Protein AF-A0A7X8IUS0-F1 (afdb_monomer_lite)

Radius of gyration: 13.03 Å; chains: 1; bounding box: 34×27×32 Å

Structure (mmCIF, N/CA/C/O backbone):
data_AF-A0A7X8IUS0-F1
#
_entry.id   AF-A0A7X8IUS0-F1
#
loop_
_atom_site.group_PDB
_atom_site.id
_atom_site.type_symbol
_atom_site.label_atom_id
_atom_site.label_alt_id
_atom_site.label_comp_id
_atom_site.label_asym_id
_atom_site.label_entity_id
_atom_site.label_seq_id
_atom_site.pdbx_PDB_ins_code
_atom_site.Cartn_x
_atom_site.Cartn_y
_atom_site.Cartn_z
_atom_site.occupancy
_atom_site.B_iso_or_equiv
_atom_site.auth_seq_id
_atom_site.auth_comp_id
_atom_site.auth_asym_id
_atom_site.auth_atom_id
_atom_site.pdbx_PDB_model_num
ATOM 1 N N . MET A 1 1 ? -0.471 14.197 -1.083 1.00 86.50 1 MET A N 1
ATOM 2 C CA . MET A 1 1 ? -1.425 13.760 -0.032 1.00 86.50 1 MET A CA 1
ATOM 3 C C . MET A 1 1 ? -0.956 12.421 0.519 1.00 86.50 1 MET A C 1
ATOM 5 O O . MET A 1 1 ? -0.522 11.596 -0.276 1.00 86.50 1 MET A O 1
ATOM 9 N N . ASN A 1 2 ? -1.016 12.189 1.836 1.00 93.62 2 ASN A N 1
ATOM 10 C CA . ASN A 1 2 ? -0.654 10.880 2.396 1.00 93.62 2 ASN A CA 1
ATOM 11 C C . ASN A 1 2 ? -1.672 9.827 1.950 1.00 93.62 2 ASN A C 1
ATOM 13 O O . ASN A 1 2 ? -2.876 10.048 2.052 1.00 93.62 2 ASN A O 1
ATOM 17 N N . CYS A 1 3 ? -1.198 8.691 1.455 1.00 94.44 3 CYS A N 1
ATOM 18 C CA . CYS A 1 3 ? -2.063 7.599 1.040 1.00 94.44 3 CYS A CA 1
ATOM 19 C C . CYS A 1 3 ? -1.388 6.240 1.210 1.00 94.44 3 CYS A C 1
ATOM 21 O O . CYS A 1 3 ? -0.158 6.128 1.207 1.00 94.44 3 CYS A O 1
ATOM 23 N N . VAL A 1 4 ? -2.219 5.212 1.337 1.00 95.69 4 VAL A N 1
ATOM 24 C CA . VAL A 1 4 ? -1.848 3.805 1.182 1.00 95.69 4 VAL A CA 1
ATOM 25 C C . VAL A 1 4 ? -2.321 3.349 -0.189 1.00 95.69 4 VAL A C 1
ATOM 27 O O . VAL A 1 4 ? -3.418 3.703 -0.608 1.00 95.69 4 VAL A O 1
ATOM 30 N N . TYR A 1 5 ? -1.511 2.565 -0.887 1.00 94.44 5 TYR A N 1
ATOM 31 C CA . TYR A 1 5 ? -1.856 2.003 -2.185 1.00 94.44 5 TYR A CA 1
ATOM 32 C C . TYR A 1 5 ? -1.602 0.498 -2.211 1.00 94.44 5 TYR A C 1
ATOM 34 O O . TYR A 1 5 ? -0.751 -0.022 -1.478 1.00 94.44 5 TYR A O 1
ATOM 42 N N . MET A 1 6 ? -2.339 -0.201 -3.071 1.00 94.50 6 MET A N 1
ATOM 43 C CA . MET A 1 6 ? -2.114 -1.612 -3.367 1.00 94.50 6 MET A CA 1
ATOM 44 C C . MET A 1 6 ? -1.864 -1.802 -4.858 1.00 94.50 6 MET A C 1
ATOM 46 O O . MET A 1 6 ? -2.593 -1.256 -5.686 1.00 94.50 6 MET A O 1
ATOM 50 N N . LEU A 1 7 ? -0.841 -2.592 -5.178 1.00 94.44 7 LEU A N 1
ATOM 51 C CA . LEU A 1 7 ? -0.527 -3.015 -6.536 1.00 94.44 7 LEU A CA 1
ATOM 52 C C . LEU A 1 7 ? -0.830 -4.507 -6.701 1.00 94.44 7 LEU A C 1
ATOM 54 O O . LEU A 1 7 ? -0.461 -5.305 -5.834 1.00 94.44 7 LEU A O 1
ATOM 58 N N . LEU A 1 8 ? -1.444 -4.871 -7.824 1.00 93.88 8 LEU A N 1
ATOM 59 C CA . LEU A 1 8 ? -1.468 -6.232 -8.345 1.00 93.88 8 LEU A CA 1
ATOM 60 C C . LEU A 1 8 ? -0.200 -6.456 -9.169 1.00 93.88 8 LEU A C 1
ATOM 62 O O . LEU A 1 8 ? 0.057 -5.738 -10.135 1.00 93.88 8 LEU A O 1
ATOM 66 N N . CYS A 1 9 ? 0.604 -7.426 -8.753 1.00 94.38 9 CYS A N 1
ATOM 67 C CA . CYS A 1 9 ? 1.794 -7.861 -9.469 1.00 94.38 9 CYS A CA 1
ATOM 68 C C . CYS A 1 9 ? 1.452 -8.883 -10.562 1.00 94.38 9 CYS A C 1
ATOM 70 O O . CYS A 1 9 ? 0.427 -9.560 -10.485 1.00 94.38 9 CYS A O 1
ATOM 72 N N . ASN A 1 10 ? 2.360 -9.068 -11.526 1.00 92.81 10 ASN A N 1
ATOM 73 C CA . ASN A 1 10 ? 2.201 -10.042 -12.614 1.00 92.81 10 ASN A CA 1
ATOM 74 C C . ASN A 1 10 ? 2.018 -11.497 -12.129 1.00 92.81 10 ASN A C 1
ATOM 76 O O . ASN A 1 10 ? 1.362 -12.301 -12.777 1.00 92.81 10 ASN A O 1
ATOM 80 N N . ASP A 1 11 ? 2.565 -11.843 -10.961 1.00 93.19 11 ASP A N 1
ATOM 81 C CA . ASP A 1 11 ? 2.401 -13.157 -10.323 1.00 93.19 11 ASP A CA 1
ATOM 82 C C . ASP A 1 11 ? 1.118 -13.270 -9.475 1.00 93.19 11 ASP A C 1
ATOM 84 O O . ASP A 1 11 ? 1.007 -14.149 -8.623 1.00 93.19 11 ASP A O 1
ATOM 88 N N . GLN A 1 12 ? 0.165 -12.352 -9.662 1.00 91.69 12 GLN A N 1
ATOM 89 C CA . GLN A 1 12 ? -1.082 -12.224 -8.899 1.00 91.69 12 GLN A CA 1
ATOM 90 C C . GLN A 1 12 ? -0.904 -11.932 -7.398 1.00 91.69 12 GLN A C 1
ATOM 92 O O . GLN A 1 12 ? -1.882 -11.928 -6.631 1.00 91.69 12 GLN A O 1
ATOM 97 N N . SER A 1 13 ? 0.327 -11.654 -6.956 1.00 92.75 13 SER A N 1
ATOM 98 C CA . SER A 1 13 ? 0.592 -11.213 -5.592 1.00 92.75 13 SER A CA 1
ATOM 99 C C . SER A 1 13 ? 0.186 -9.752 -5.389 1.00 92.75 13 SER A C 1
ATOM 101 O O . SER A 1 13 ? 0.100 -8.959 -6.328 1.00 92.75 13 SER A O 1
ATOM 103 N N . PHE A 1 14 ? -0.079 -9.395 -4.133 1.00 94.25 14 PHE A N 1
ATOM 104 C CA . PHE A 1 14 ? -0.395 -8.027 -3.744 1.00 94.25 14 PHE A CA 1
ATOM 105 C C . PHE A 1 14 ? 0.780 -7.373 -3.036 1.00 94.25 14 PHE A C 1
ATOM 107 O O . PHE A 1 14 ? 1.251 -7.866 -2.007 1.00 94.25 14 PHE A O 1
ATOM 114 N N . TYR A 1 15 ? 1.181 -6.209 -3.534 1.00 95.00 15 TYR A N 1
ATOM 115 C CA . TYR A 1 15 ? 2.092 -5.308 -2.845 1.00 95.00 15 TYR A CA 1
ATOM 116 C C . TYR A 1 15 ? 1.303 -4.166 -2.204 1.00 95.00 15 TYR A C 1
ATOM 118 O O . TYR A 1 15 ? 0.419 -3.594 -2.831 1.00 95.00 15 TYR A O 1
ATOM 126 N N . THR A 1 16 ? 1.630 -3.807 -0.963 1.00 95.81 16 THR A N 1
ATOM 127 C CA . THR A 1 16 ? 1.010 -2.674 -0.260 1.00 95.81 16 THR A CA 1
ATOM 128 C C . THR A 1 16 ? 2.096 -1.730 0.225 1.00 95.81 16 THR A C 1
ATOM 130 O O . THR A 1 16 ? 3.041 -2.167 0.889 1.00 95.81 16 THR A O 1
ATOM 133 N N . GLY A 1 17 ? 1.942 -0.448 -0.093 1.00 96.50 17 GLY A N 1
ATOM 134 C CA . GLY A 1 17 ? 2.855 0.614 0.310 1.00 96.50 17 GLY A CA 1
ATOM 135 C C . GLY A 1 17 ? 2.107 1.875 0.721 1.00 96.50 17 GLY A C 1
ATOM 136 O O . GLY A 1 17 ? 0.913 2.010 0.470 1.00 96.50 17 GLY A O 1
ATOM 137 N N . TRP A 1 18 ? 2.819 2.828 1.316 1.00 97.00 18 TRP A N 1
ATOM 138 C CA . TRP A 1 18 ? 2.310 4.177 1.557 1.00 97.00 18 TRP A CA 1
ATOM 139 C C . TRP A 1 18 ? 3.251 5.231 0.959 1.00 97.00 18 TRP A C 1
ATOM 141 O O . TRP A 1 18 ? 4.441 4.977 0.741 1.00 97.00 18 TRP A O 1
ATOM 151 N N . THR A 1 19 ? 2.711 6.408 0.652 1.00 97.06 19 THR A N 1
ATOM 152 C CA . THR A 1 19 ? 3.461 7.548 0.106 1.00 97.06 19 THR A CA 1
ATOM 153 C C . THR A 1 19 ? 2.704 8.858 0.341 1.00 97.06 19 THR A C 1
ATOM 155 O O . 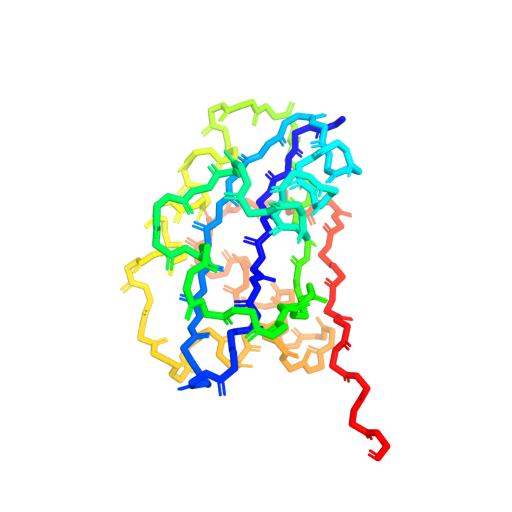THR A 1 19 ? 1.491 8.851 0.547 1.00 97.06 19 THR A O 1
ATOM 158 N N . ASN A 1 20 ? 3.406 9.990 0.318 1.00 96.31 20 ASN A N 1
ATOM 159 C CA . ASN A 1 20 ? 2.810 11.333 0.285 1.00 96.31 20 ASN A CA 1
ATOM 160 C C . ASN A 1 20 ? 2.709 11.909 -1.142 1.00 96.31 20 ASN A C 1
ATOM 162 O O . ASN A 1 20 ? 2.011 12.908 -1.344 1.00 96.31 20 ASN A O 1
ATOM 166 N N . ASP A 1 21 ? 3.354 11.249 -2.105 1.00 96.06 21 ASP A N 1
ATOM 167 C CA . ASP A 1 21 ? 3.300 11.514 -3.540 1.00 96.06 21 ASP A CA 1
ATOM 168 C C . ASP A 1 21 ? 3.051 10.190 -4.278 1.00 96.06 21 ASP A C 1
ATOM 170 O O . ASP A 1 21 ? 3.927 9.321 -4.352 1.00 96.06 21 ASP A O 1
ATOM 174 N N . LEU A 1 22 ? 1.809 9.986 -4.726 1.00 94.00 22 LEU A N 1
ATOM 175 C CA . LEU A 1 22 ? 1.397 8.752 -5.393 1.00 94.00 22 LEU A CA 1
ATOM 176 C C . LEU A 1 22 ? 1.923 8.685 -6.825 1.00 94.00 22 LEU A C 1
ATOM 178 O O . LEU A 1 22 ? 2.397 7.631 -7.236 1.00 94.00 22 LEU A O 1
ATOM 182 N N . ALA A 1 23 ? 1.871 9.797 -7.558 1.00 94.12 23 ALA A N 1
ATOM 183 C CA . ALA A 1 23 ? 2.276 9.844 -8.956 1.00 94.12 23 ALA A CA 1
ATOM 184 C C . ALA A 1 23 ? 3.770 9.528 -9.098 1.00 94.12 23 ALA A C 1
ATOM 186 O O . ALA A 1 23 ? 4.131 8.599 -9.820 1.00 94.12 23 ALA A O 1
ATOM 187 N N . ALA A 1 24 ? 4.623 10.207 -8.321 1.00 95.69 24 ALA A N 1
ATOM 188 C CA . ALA A 1 24 ? 6.058 9.934 -8.324 1.00 95.69 24 ALA A CA 1
ATOM 189 C C . ALA A 1 24 ? 6.370 8.493 -7.888 1.00 95.69 24 ALA A C 1
ATOM 191 O O . ALA A 1 24 ? 7.275 7.850 -8.419 1.00 95.69 24 ALA A O 1
ATOM 192 N N . ARG A 1 25 ? 5.603 7.948 -6.932 1.00 96.44 25 ARG A N 1
ATOM 193 C CA . ARG A 1 25 ? 5.815 6.577 -6.456 1.00 96.44 25 ARG A CA 1
ATOM 194 C C . ARG A 1 25 ? 5.441 5.524 -7.496 1.00 96.44 25 ARG A C 1
ATOM 196 O O . ARG A 1 25 ? 6.148 4.523 -7.584 1.00 96.44 25 ARG A O 1
ATOM 203 N N . LEU A 1 26 ? 4.345 5.714 -8.230 1.00 94.12 26 LEU A N 1
ATOM 204 C CA . LEU A 1 26 ? 3.931 4.800 -9.297 1.00 94.12 26 LEU A CA 1
ATOM 205 C C . LEU A 1 26 ? 4.926 4.839 -10.464 1.00 94.12 26 LEU A C 1
ATOM 207 O O . LEU A 1 26 ? 5.384 3.779 -10.875 1.00 94.12 26 LEU A O 1
ATOM 211 N N . ALA A 1 27 ? 5.379 6.028 -10.878 1.00 94.19 27 ALA A N 1
ATOM 212 C CA . ALA A 1 27 ? 6.425 6.166 -11.896 1.00 94.19 27 ALA A CA 1
ATOM 213 C C . ALA A 1 27 ? 7.717 5.420 -11.509 1.00 94.19 27 ALA A C 1
ATOM 215 O O . ALA A 1 27 ? 8.249 4.630 -12.284 1.00 94.19 27 ALA A O 1
ATOM 216 N N . ALA A 1 28 ? 8.170 5.562 -10.259 1.00 95.12 28 ALA A N 1
ATOM 217 C CA . ALA A 1 28 ? 9.332 4.824 -9.764 1.00 95.12 28 ALA A CA 1
ATOM 218 C C . ALA A 1 28 ? 9.116 3.293 -9.734 1.00 95.12 28 ALA A C 1
ATOM 220 O O . ALA A 1 28 ? 10.069 2.517 -9.840 1.00 95.12 28 ALA A O 1
ATOM 221 N N . HIS A 1 29 ? 7.879 2.815 -9.557 1.00 94.44 29 HIS A N 1
ATOM 222 C CA . HIS A 1 29 ? 7.566 1.386 -9.679 1.00 94.44 29 HIS A CA 1
ATOM 223 C C . HIS A 1 29 ? 7.664 0.920 -11.131 1.00 94.44 29 HIS A C 1
ATOM 225 O O . HIS A 1 29 ? 8.267 -0.128 -11.365 1.00 94.44 29 HIS A O 1
ATOM 231 N N . ASP A 1 30 ? 7.160 1.704 -12.083 1.00 89.50 30 ASP A N 1
ATOM 232 C CA . ASP A 1 30 ? 7.239 1.408 -13.519 1.00 89.50 30 ASP A CA 1
ATOM 233 C C . ASP A 1 30 ? 8.697 1.356 -14.002 1.00 89.50 30 ASP A C 1
ATOM 235 O O . ASP A 1 30 ? 9.112 0.403 -14.671 1.00 89.50 30 ASP A O 1
ATOM 239 N N . GLU A 1 31 ? 9.521 2.298 -13.541 1.00 93.31 31 GLU A N 1
ATOM 240 C CA . GLU A 1 31 ? 10.971 2.346 -13.772 1.00 93.31 31 GLU A CA 1
ATOM 241 C C . GLU A 1 31 ? 11.744 1.233 -13.035 1.00 93.31 31 GLU A C 1
ATOM 243 O O . GLU A 1 31 ? 12.898 0.937 -13.353 1.00 93.31 31 GLU A O 1
ATOM 248 N N . GLY A 1 32 ? 11.120 0.572 -12.055 1.00 92.56 32 GLY A N 1
ATOM 249 C CA . GLY A 1 32 ? 11.740 -0.484 -11.253 1.00 92.56 32 GLY A CA 1
ATOM 250 C C . GLY A 1 32 ? 12.715 0.022 -10.183 1.00 92.56 32 GLY A C 1
ATOM 251 O O . GLY A 1 32 ? 13.564 -0.744 -9.721 1.00 92.56 32 GLY A O 1
ATOM 252 N N . THR A 1 33 ? 12.600 1.286 -9.775 1.00 94.12 33 THR A N 1
ATOM 253 C CA . THR A 1 33 ? 13.451 1.957 -8.777 1.00 94.12 33 THR A CA 1
ATOM 254 C C . THR A 1 33 ? 12.782 2.086 -7.400 1.00 94.12 33 THR A C 1
ATOM 256 O O . THR A 1 33 ? 13.468 2.317 -6.407 1.00 94.12 33 THR A O 1
ATOM 259 N N . ALA A 1 34 ? 11.466 1.860 -7.292 1.00 92.88 34 ALA A N 1
ATOM 260 C CA . ALA A 1 34 ? 10.720 2.043 -6.040 1.00 92.88 34 ALA A CA 1
ATOM 261 C C . ALA A 1 34 ? 10.947 0.957 -4.970 1.00 92.88 34 ALA A C 1
ATOM 263 O O . ALA A 1 34 ? 10.983 1.259 -3.775 1.00 92.88 34 ALA A O 1
ATOM 264 N N . SER A 1 35 ? 11.032 -0.322 -5.352 1.00 90.75 35 SER A N 1
ATOM 265 C CA . SER A 1 35 ? 11.243 -1.425 -4.405 1.00 90.75 35 SER A CA 1
ATOM 266 C C . SER A 1 35 ? 11.923 -2.621 -5.061 1.00 90.75 35 SER A C 1
ATOM 268 O O . SER A 1 35 ? 11.540 -3.055 -6.147 1.00 90.75 35 SER A O 1
ATOM 270 N N . LYS A 1 36 ? 12.874 -3.234 -4.340 1.00 91.19 36 LYS A N 1
ATOM 271 C CA . LYS A 1 36 ? 13.509 -4.499 -4.746 1.00 91.19 36 LYS A CA 1
ATOM 272 C C . LYS A 1 36 ? 12.475 -5.594 -5.032 1.00 91.19 36 LYS A C 1
ATOM 274 O O . LYS A 1 36 ? 12.681 -6.383 -5.945 1.00 91.19 36 LYS A O 1
ATOM 279 N N . TYR A 1 37 ? 11.381 -5.633 -4.265 1.00 89.69 37 TYR A N 1
ATOM 280 C CA . TYR A 1 37 ? 10.346 -6.660 -4.400 1.00 89.69 37 TYR A CA 1
ATOM 281 C C . TYR A 1 37 ? 9.543 -6.520 -5.696 1.00 89.69 37 TYR A C 1
ATOM 283 O O . TYR A 1 37 ? 9.305 -7.509 -6.380 1.00 89.69 37 TYR A O 1
ATOM 291 N N . THR A 1 38 ? 9.115 -5.302 -6.035 1.00 89.38 38 THR A N 1
ATOM 292 C CA . THR A 1 38 ? 8.237 -5.058 -7.189 1.00 89.38 38 THR A CA 1
ATOM 293 C C . THR A 1 38 ? 9.003 -4.959 -8.506 1.00 89.38 38 THR A C 1
ATOM 295 O O . THR A 1 38 ? 8.435 -5.256 -9.554 1.00 89.38 38 THR A O 1
ATOM 298 N N . ARG A 1 39 ? 10.308 -4.636 -8.474 1.00 91.19 39 ARG A N 1
ATOM 299 C CA . ARG A 1 39 ? 11.168 -4.506 -9.666 1.00 91.19 39 ARG A CA 1
ATOM 300 C C . ARG A 1 39 ? 11.104 -5.716 -10.608 1.00 91.19 39 ARG A C 1
ATOM 302 O O . ARG A 1 39 ? 11.076 -5.530 -11.826 1.00 91.19 39 ARG A O 1
ATOM 309 N N . SER A 1 40 ? 11.077 -6.933 -10.060 1.00 91.94 40 SER A N 1
ATOM 310 C CA . SER A 1 40 ? 11.032 -8.193 -10.821 1.00 91.94 40 SER A CA 1
ATOM 311 C C . SER A 1 40 ? 9.616 -8.736 -11.051 1.00 91.94 40 SER A C 1
ATOM 313 O O . SER A 1 40 ? 9.476 -9.854 -11.532 1.00 91.94 40 SER A O 1
ATOM 315 N N . LYS A 1 41 ? 8.573 -7.989 -10.668 1.00 90.56 41 LYS A N 1
ATOM 316 C CA . LYS A 1 41 ? 7.169 -8.439 -10.682 1.00 90.56 41 LYS A CA 1
ATOM 317 C C . LYS A 1 41 ? 6.252 -7.585 -11.563 1.00 90.56 41 LYS A C 1
ATOM 319 O O . LYS A 1 41 ? 5.032 -7.647 -11.423 1.00 90.56 41 LYS A O 1
ATOM 324 N N . ARG A 1 42 ? 6.853 -6.771 -12.433 1.00 87.69 42 ARG A N 1
ATOM 325 C CA . ARG A 1 42 ? 6.168 -5.934 -13.426 1.00 87.69 42 ARG A CA 1
ATOM 326 C C . ARG A 1 42 ? 5.562 -6.797 -14.556 1.00 87.69 42 ARG A C 1
ATOM 328 O O . ARG A 1 42 ? 6.097 -7.880 -14.799 1.00 87.69 42 ARG A O 1
ATOM 335 N N . PRO A 1 43 ? 4.513 -6.328 -15.261 1.00 86.50 43 PRO A N 1
ATOM 336 C CA . PRO A 1 43 ? 3.789 -5.070 -15.040 1.00 86.50 43 PRO A CA 1
ATOM 337 C C . PRO A 1 43 ? 3.017 -5.063 -13.713 1.00 86.50 43 PRO A C 1
ATOM 339 O O . PRO A 1 43 ? 2.725 -6.111 -13.141 1.00 86.50 43 PRO A O 1
ATOM 342 N N . LEU A 1 44 ? 2.763 -3.863 -13.192 1.00 90.88 44 LEU A N 1
ATOM 343 C CA . LEU A 1 44 ? 2.045 -3.647 -11.938 1.00 90.88 44 LEU A CA 1
ATOM 344 C C . LEU A 1 44 ? 0.776 -2.861 -12.246 1.00 90.88 44 LEU A C 1
ATOM 346 O O . LEU A 1 44 ? 0.826 -1.885 -12.987 1.00 90.88 44 LEU A O 1
ATOM 350 N N . GLN A 1 45 ? -0.341 -3.242 -11.640 1.00 92.31 45 GLN A N 1
ATOM 351 C CA . GLN A 1 45 ? -1.583 -2.479 -11.730 1.00 92.31 45 GLN A CA 1
ATOM 352 C C . GLN A 1 45 ? -1.899 -1.868 -10.370 1.00 92.31 45 GLN A C 1
ATOM 354 O O . GLN A 1 45 ? -1.964 -2.581 -9.371 1.00 92.31 45 GLN A O 1
ATOM 359 N N . CYS A 1 46 ? -2.113 -0.553 -10.311 1.00 92.81 46 CYS A N 1
ATOM 360 C CA . CYS A 1 46 ? -2.625 0.086 -9.103 1.00 92.81 46 CYS A CA 1
ATOM 361 C C . CYS A 1 46 ? -4.115 -0.230 -8.965 1.00 92.81 46 CYS A C 1
ATOM 363 O O . CYS A 1 46 ? -4.916 0.200 -9.788 1.00 92.81 46 CYS A O 1
ATOM 365 N N . ILE A 1 47 ? -4.473 -0.997 -7.937 1.00 91.81 47 ILE A N 1
ATOM 366 C CA . ILE A 1 47 ? -5.837 -1.511 -7.751 1.00 91.81 47 ILE A CA 1
ATOM 367 C C . ILE A 1 47 ? -6.568 -0.859 -6.580 1.00 91.81 47 ILE A C 1
ATOM 369 O O . ILE A 1 47 ? -7.783 -0.973 -6.503 1.00 91.81 47 ILE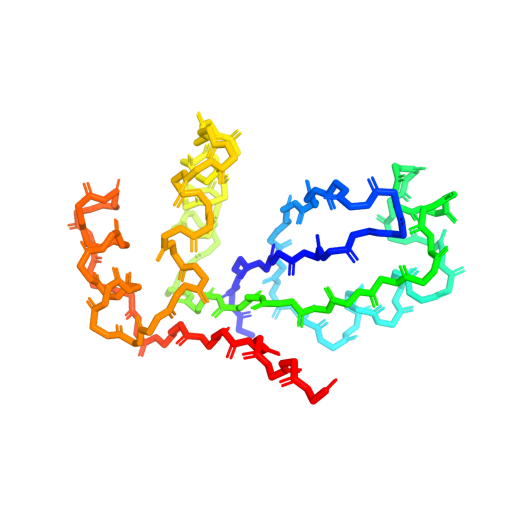 A O 1
ATOM 373 N N . LEU A 1 48 ? -5.856 -0.176 -5.679 1.00 90.31 48 LEU A N 1
ATOM 374 C CA . LEU A 1 48 ? -6.437 0.491 -4.513 1.00 90.31 48 LEU A CA 1
ATOM 375 C C . LEU A 1 48 ? -5.622 1.721 -4.136 1.00 90.31 48 LEU A C 1
ATOM 377 O O . LEU A 1 48 ? -4.394 1.646 -4.071 1.00 90.31 48 LEU A O 1
ATOM 381 N N . VAL A 1 49 ? -6.309 2.806 -3.787 1.00 92.06 49 VAL A N 1
ATOM 382 C CA . VAL A 1 49 ? -5.730 3.985 -3.130 1.00 92.06 49 VAL A CA 1
ATOM 383 C C . VAL A 1 49 ? -6.633 4.401 -1.977 1.00 92.06 49 VAL A C 1
ATOM 385 O O . VAL A 1 49 ? -7.824 4.601 -2.186 1.00 92.06 49 VAL A O 1
ATOM 388 N N . ILE A 1 50 ? -6.068 4.559 -0.780 1.00 90.69 50 ILE A N 1
ATOM 389 C CA . ILE A 1 50 ? -6.740 5.039 0.432 1.00 90.69 50 ILE A CA 1
ATOM 390 C C . ILE A 1 50 ? -6.048 6.321 0.880 1.00 90.69 50 ILE A C 1
ATOM 392 O O . ILE A 1 50 ? -4.871 6.293 1.243 1.00 90.69 50 ILE A O 1
ATOM 396 N N . TYR A 1 51 ? -6.771 7.436 0.887 1.00 90.94 51 TYR A N 1
ATOM 397 C CA . TYR A 1 51 ? -6.241 8.712 1.361 1.00 90.94 51 TYR A CA 1
ATOM 398 C C . TYR A 1 51 ? -6.316 8.823 2.886 1.00 90.94 51 TYR A C 1
ATOM 400 O O . TYR A 1 51 ? -7.301 8.429 3.513 1.00 90.94 51 TYR A O 1
ATOM 408 N N . CYS A 1 52 ? -5.256 9.371 3.478 1.00 90.81 52 CYS A N 1
ATOM 409 C CA . CYS A 1 52 ? -5.082 9.501 4.919 1.00 90.81 52 CYS A CA 1
ATOM 410 C C . CYS A 1 52 ? -4.734 10.945 5.296 1.00 90.81 52 CYS A C 1
ATOM 412 O O . CYS A 1 52 ? -3.994 11.631 4.588 1.00 90.81 52 CYS A O 1
ATOM 414 N N . ASN A 1 53 ? -5.184 11.375 6.472 1.00 90.50 53 ASN A N 1
ATOM 415 C CA . ASN A 1 53 ? -4.956 12.734 6.968 1.00 90.50 53 ASN A CA 1
ATOM 416 C C . ASN A 1 53 ? -3.514 12.965 7.441 1.00 90.50 53 ASN A C 1
ATOM 418 O O . ASN A 1 53 ? -3.051 14.100 7.512 1.00 90.50 53 ASN A O 1
ATOM 422 N N . SER A 1 54 ? -2.779 11.899 7.768 1.00 92.00 54 SER A N 1
ATOM 423 C CA . SER A 1 54 ? -1.403 11.993 8.258 1.00 92.00 54 SER A CA 1
ATOM 424 C C . SER A 1 54 ? -0.548 10.805 7.823 1.00 92.00 54 SER A C 1
ATOM 426 O O . SER A 1 54 ? -1.054 9.728 7.500 1.00 92.00 54 SER A O 1
ATOM 428 N N . ALA A 1 55 ? 0.775 10.983 7.863 1.00 95.00 55 ALA A N 1
ATOM 429 C CA . ALA A 1 55 ? 1.724 9.894 7.637 1.00 95.00 55 ALA A CA 1
ATOM 430 C C . ALA A 1 55 ? 1.595 8.788 8.702 1.00 95.00 55 ALA A C 1
ATOM 432 O O . ALA A 1 55 ? 1.758 7.610 8.393 1.00 95.00 55 ALA A O 1
ATOM 433 N N . THR A 1 56 ? 1.269 9.148 9.948 1.00 95.19 56 THR A N 1
ATOM 434 C CA . THR A 1 56 ? 1.020 8.187 11.035 1.00 95.19 56 THR A CA 1
ATOM 435 C C . THR A 1 56 ? -0.191 7.312 10.729 1.00 95.19 56 THR A C 1
ATOM 437 O O . THR A 1 56 ? -0.095 6.089 10.826 1.00 95.19 56 THR A O 1
ATOM 440 N N . GLN A 1 57 ? -1.296 7.917 10.281 1.00 92.19 57 GLN A N 1
ATOM 441 C CA . GLN A 1 57 ? -2.482 7.172 9.862 1.00 92.19 57 GLN A CA 1
ATOM 442 C C . GLN A 1 57 ? -2.167 6.273 8.660 1.00 92.19 57 GLN A C 1
ATOM 444 O O . GLN A 1 57 ? -2.476 5.086 8.698 1.00 92.19 57 GLN A O 1
ATOM 449 N N . ALA A 1 58 ? -1.463 6.783 7.642 1.00 94.00 58 ALA A N 1
ATOM 450 C CA . ALA A 1 58 ? -1.086 5.989 6.471 1.00 94.00 58 ALA A CA 1
ATOM 451 C C . ALA A 1 58 ? -0.245 4.753 6.840 1.00 94.00 58 ALA A C 1
ATOM 453 O O . ALA A 1 58 ? -0.536 3.648 6.389 1.00 94.00 58 ALA A O 1
ATOM 454 N N . ARG A 1 59 ? 0.755 4.899 7.718 1.00 95.38 59 ARG A N 1
ATOM 455 C CA . ARG A 1 59 ? 1.575 3.771 8.202 1.00 95.38 59 ARG A CA 1
ATOM 456 C C . ARG A 1 59 ? 0.763 2.770 9.027 1.00 95.38 59 ARG A C 1
ATOM 458 O O . ARG A 1 59 ? 0.958 1.566 8.887 1.00 95.38 59 ARG A O 1
ATOM 465 N N . SER A 1 60 ? -0.154 3.254 9.868 1.00 94.19 60 SER A N 1
ATOM 466 C CA . SER A 1 60 ? -1.069 2.405 10.644 1.00 94.19 60 SER A CA 1
ATOM 467 C C . SER A 1 60 ? -1.975 1.576 9.726 1.00 94.19 60 SER A C 1
ATOM 469 O O . SER A 1 60 ? -2.044 0.353 9.856 1.00 94.19 60 SER A O 1
ATOM 471 N N . VAL A 1 61 ? -2.606 2.219 8.739 1.00 93.00 61 VAL A N 1
ATOM 472 C CA . VAL A 1 61 ? -3.459 1.563 7.737 1.00 93.00 61 VAL A CA 1
ATOM 473 C C . VAL A 1 61 ? -2.656 0.567 6.897 1.00 93.00 61 VAL A C 1
ATOM 475 O O . VAL A 1 61 ? -3.088 -0.572 6.733 1.00 93.00 61 VAL A O 1
ATOM 478 N N . GLU A 1 62 ? -1.463 0.937 6.423 1.00 95.62 62 GLU A N 1
ATOM 479 C CA . GLU A 1 62 ? -0.569 0.038 5.681 1.00 95.62 62 GLU A CA 1
ATOM 480 C C . GLU A 1 62 ? -0.237 -1.221 6.500 1.00 95.62 62 GLU A C 1
ATOM 482 O O . GLU A 1 62 ? -0.336 -2.339 5.988 1.00 95.62 62 GLU A O 1
ATOM 487 N N . ALA A 1 63 ? 0.118 -1.060 7.779 1.00 95.56 63 ALA A N 1
ATOM 488 C CA . ALA A 1 63 ? 0.424 -2.177 8.668 1.00 95.56 63 ALA A CA 1
ATOM 489 C C . ALA A 1 63 ? -0.789 -3.096 8.888 1.00 95.56 63 ALA A C 1
ATOM 491 O O . ALA A 1 63 ? -0.635 -4.319 8.877 1.00 95.56 63 ALA A O 1
ATOM 492 N N . LYS A 1 64 ? -1.994 -2.527 9.040 1.00 94.19 64 LYS A N 1
ATOM 493 C CA . LYS A 1 64 ? -3.250 -3.289 9.144 1.00 94.19 64 LYS A CA 1
ATOM 494 C C . LYS A 1 64 ? -3.517 -4.087 7.863 1.00 94.19 64 LYS A C 1
ATOM 496 O O . LYS A 1 64 ? -3.691 -5.300 7.940 1.00 94.19 64 LYS A O 1
ATOM 501 N N . ILE A 1 65 ? -3.433 -3.454 6.689 1.00 92.44 65 ILE A N 1
ATOM 502 C CA . ILE A 1 65 ? -3.646 -4.118 5.389 1.00 92.44 65 ILE A CA 1
ATOM 503 C C . ILE A 1 65 ? -2.617 -5.226 5.149 1.00 92.44 65 ILE A C 1
ATOM 505 O O . ILE A 1 65 ? -2.972 -6.304 4.672 1.00 92.44 65 ILE A O 1
ATOM 509 N N . LYS A 1 66 ? -1.344 -5.017 5.506 1.00 92.56 66 LYS A N 1
ATOM 510 C CA . LYS A 1 66 ? -0.299 -6.046 5.368 1.00 92.56 66 LYS A CA 1
ATOM 511 C C . LYS A 1 66 ? -0.607 -7.320 6.161 1.00 92.56 66 LYS A C 1
ATOM 513 O O . LYS A 1 66 ? -0.235 -8.394 5.698 1.00 92.56 66 LYS A O 1
ATOM 518 N N . ARG A 1 67 ? -1.300 -7.209 7.302 1.00 94.06 67 ARG A N 1
ATOM 519 C CA . ARG A 1 67 ? -1.701 -8.343 8.157 1.00 94.06 67 ARG A CA 1
ATOM 520 C C . ARG A 1 67 ? -2.942 -9.090 7.659 1.00 94.06 67 ARG A C 1
ATOM 522 O O . ARG A 1 67 ? -3.220 -10.177 8.156 1.00 94.06 67 ARG A O 1
ATOM 529 N N . LEU A 1 68 ? -3.684 -8.532 6.704 1.00 91.62 68 LEU A N 1
ATOM 530 C CA . LEU A 1 68 ? -4.879 -9.173 6.164 1.00 91.62 68 LEU A CA 1
ATOM 531 C C . LEU A 1 68 ? -4.543 -10.393 5.305 1.00 91.62 68 LEU A C 1
ATOM 533 O O . LEU A 1 68 ? -3.571 -10.399 4.541 1.00 91.62 68 LEU A O 1
ATOM 537 N N . GLN A 1 69 ? -5.420 -11.394 5.371 1.00 91.75 69 GLN A N 1
ATOM 538 C CA . GLN A 1 69 ? -5.399 -12.519 4.443 1.00 91.75 69 GLN A CA 1
ATOM 539 C C . GLN A 1 69 ? -5.836 -12.064 3.043 1.00 91.75 69 GLN A C 1
ATOM 541 O O . GLN A 1 69 ? -6.508 -11.043 2.886 1.00 91.75 69 GLN A O 1
ATOM 546 N N . ARG A 1 70 ? -5.483 -12.843 2.010 1.00 89.62 70 ARG A N 1
ATOM 547 C CA . ARG A 1 70 ? -5.833 -12.552 0.605 1.00 89.62 70 ARG A CA 1
ATOM 548 C C . ARG A 1 70 ? -7.331 -12.272 0.434 1.00 89.62 70 ARG A C 1
ATOM 550 O O . ARG A 1 70 ? -7.675 -11.226 -0.102 1.00 89.62 70 ARG A O 1
ATOM 557 N N . LYS A 1 71 ? -8.185 -13.123 1.013 1.00 89.56 71 LYS A N 1
ATOM 558 C CA . LYS A 1 71 ? -9.654 -12.986 0.997 1.00 89.56 71 LYS A CA 1
ATOM 559 C C . LYS A 1 71 ? -10.160 -11.653 1.560 1.00 89.56 71 LYS A C 1
ATOM 561 O O . LYS A 1 71 ? -11.147 -11.104 1.089 1.00 89.56 71 LYS A O 1
ATOM 566 N N . ASP A 1 72 ? -9.496 -11.124 2.586 1.00 88.88 72 ASP A N 1
ATOM 567 C CA . ASP A 1 72 ? -9.913 -9.879 3.232 1.00 88.88 72 ASP A CA 1
ATOM 568 C C . ASP A 1 72 ? -9.452 -8.669 2.418 1.00 88.88 72 ASP A C 1
ATOM 570 O O . ASP A 1 72 ? -10.170 -7.678 2.325 1.00 88.88 72 ASP A O 1
ATOM 574 N N . LYS A 1 73 ? -8.294 -8.775 1.751 1.00 88.69 73 LYS A N 1
ATOM 575 C CA . LYS A 1 73 ? -7.854 -7.784 0.760 1.00 88.69 73 LYS A CA 1
ATOM 576 C C . LYS A 1 73 ? -8.797 -7.746 -0.441 1.00 88.69 73 LYS A C 1
ATOM 578 O O . LYS A 1 73 ? -9.164 -6.666 -0.876 1.00 88.69 73 LYS A O 1
ATOM 583 N N . GLU A 1 74 ? -9.237 -8.900 -0.931 1.00 88.00 74 GLU A N 1
ATOM 584 C CA . GLU A 1 74 ? -10.222 -8.995 -2.019 1.00 88.00 74 GLU A CA 1
ATOM 585 C C . GLU A 1 74 ? -11.561 -8.354 -1.651 1.00 88.00 74 GLU A C 1
ATOM 587 O O . GLU A 1 74 ? -12.135 -7.648 -2.470 1.00 88.00 74 GLU A O 1
ATOM 592 N N . ARG A 1 75 ? -12.028 -8.513 -0.406 1.00 84.06 75 ARG A N 1
ATOM 593 C CA . ARG A 1 75 ? -13.239 -7.824 0.076 1.00 84.06 75 ARG A CA 1
ATOM 594 C C . ARG A 1 75 ? -13.106 -6.306 0.056 1.00 84.06 75 ARG A C 1
ATOM 596 O O . ARG A 1 75 ? -14.063 -5.629 -0.297 1.00 84.06 75 ARG A O 1
ATOM 603 N N . ILE A 1 76 ? -11.934 -5.777 0.415 1.00 84.12 76 ILE A N 1
ATOM 604 C CA . ILE A 1 76 ? -11.653 -4.334 0.318 1.00 84.12 76 ILE A CA 1
ATOM 605 C C . ILE A 1 76 ? -11.693 -3.868 -1.141 1.00 84.12 76 ILE A C 1
ATOM 607 O O . ILE A 1 76 ? -12.065 -2.735 -1.406 1.00 84.12 76 ILE A O 1
ATOM 611 N N . LEU A 1 77 ? -11.307 -4.730 -2.079 1.00 83.31 77 LEU A N 1
ATOM 612 C CA . LEU A 1 77 ? -11.266 -4.417 -3.506 1.00 83.31 77 LEU A CA 1
ATOM 613 C C . LEU A 1 77 ? -12.618 -4.581 -4.219 1.00 83.31 77 LEU A C 1
ATOM 615 O O . LEU A 1 77 ? -12.708 -4.213 -5.391 1.00 83.31 77 LEU A O 1
ATOM 619 N N . GLY A 1 78 ? -13.623 -5.136 -3.534 1.00 74.50 78 GLY A N 1
ATOM 620 C CA . GLY A 1 78 ? -14.981 -5.325 -4.040 1.00 74.50 78 GLY A CA 1
ATOM 621 C C . GLY A 1 78 ? -15.760 -4.016 -4.199 1.00 74.50 78 GLY A C 1
ATOM 622 O O . GLY A 1 78 ? -15.187 -2.928 -4.220 1.00 74.50 78 GLY A O 1
ATOM 623 N N . ASP A 1 79 ? -17.086 -4.126 -4.301 1.00 70.94 79 ASP A N 1
ATOM 624 C CA . ASP A 1 79 ? -17.964 -2.960 -4.462 1.00 70.94 79 ASP A CA 1
ATOM 625 C C . ASP A 1 79 ? -17.807 -1.943 -3.309 1.00 70.94 79 ASP A C 1
ATOM 627 O O . ASP A 1 79 ? -17.441 -2.292 -2.182 1.00 70.94 79 ASP A O 1
ATOM 631 N N . THR A 1 80 ? -18.100 -0.677 -3.596 1.00 71.19 80 THR A N 1
ATOM 632 C CA . THR A 1 80 ? -17.852 0.502 -2.758 1.00 71.19 80 THR A CA 1
ATOM 633 C C . THR A 1 80 ? -18.411 0.350 -1.342 1.00 71.19 80 THR A C 1
ATOM 635 O O . THR A 1 80 ? -17.722 0.684 -0.376 1.00 71.19 80 THR A O 1
ATOM 638 N N . ASP A 1 81 ? -19.608 -0.224 -1.190 1.00 74.56 81 ASP A N 1
ATOM 639 C CA . ASP A 1 81 ? -20.220 -0.491 0.120 1.00 74.56 81 ASP A CA 1
ATOM 640 C C . ASP A 1 81 ? -19.452 -1.538 0.941 1.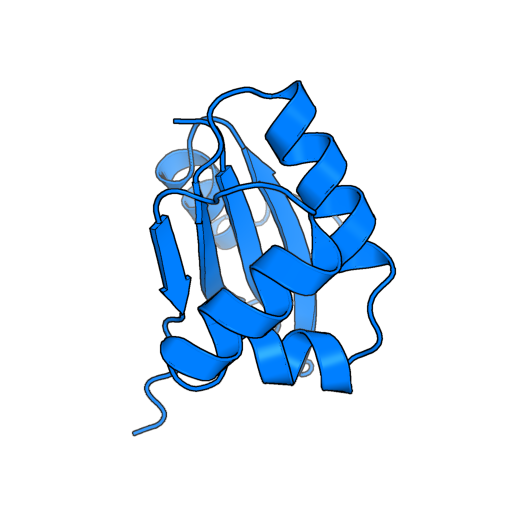00 74.56 81 ASP A C 1
ATOM 642 O O . ASP A 1 81 ? -19.240 -1.384 2.153 1.00 74.56 81 ASP A O 1
ATOM 646 N N . GLN A 1 82 ? -18.987 -2.605 0.284 1.00 75.06 82 GLN A N 1
ATOM 647 C CA . GLN A 1 82 ? -18.185 -3.648 0.926 1.00 75.06 82 GLN A CA 1
ATOM 648 C C . GLN A 1 82 ? -16.810 -3.109 1.316 1.00 75.06 82 GLN A C 1
ATOM 650 O O . GLN A 1 82 ? -16.338 -3.379 2.424 1.00 75.06 82 GLN A O 1
ATOM 655 N N . MET A 1 83 ? -16.210 -2.291 0.450 1.00 77.44 83 MET A N 1
ATOM 656 C CA . MET A 1 83 ? -14.955 -1.599 0.712 1.00 77.44 83 MET A CA 1
ATOM 657 C C . MET A 1 83 ? -15.074 -0.680 1.931 1.00 77.44 83 MET A C 1
ATOM 659 O O . MET A 1 83 ? -14.295 -0.823 2.874 1.00 77.44 83 MET A O 1
ATOM 663 N N . 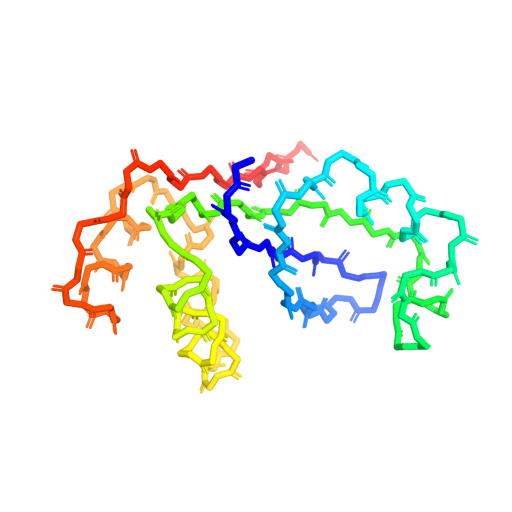ALA A 1 84 ? -16.060 0.222 1.962 1.00 77.38 84 ALA A N 1
ATOM 664 C CA . ALA A 1 84 ? -16.261 1.149 3.075 1.00 77.38 84 ALA A CA 1
ATOM 665 C C . ALA A 1 84 ? -16.482 0.403 4.402 1.00 77.38 84 ALA A C 1
ATOM 667 O O . ALA A 1 84 ? -15.836 0.704 5.410 1.00 77.38 84 ALA A O 1
ATOM 668 N N . THR A 1 85 ? -17.321 -0.636 4.383 1.00 80.81 85 THR A N 1
ATOM 669 C CA . THR A 1 85 ? -17.594 -1.475 5.557 1.00 80.81 85 THR A CA 1
ATOM 670 C C . THR A 1 85 ? -16.342 -2.208 6.045 1.00 80.81 85 THR A C 1
ATOM 672 O O . THR A 1 85 ? -16.065 -2.236 7.247 1.00 80.81 85 THR A O 1
ATOM 675 N N . ALA A 1 86 ? -15.576 -2.819 5.137 1.00 81.06 86 ALA A N 1
ATOM 676 C CA . ALA A 1 86 ? -14.359 -3.552 5.475 1.00 81.06 86 ALA A CA 1
ATOM 677 C C . ALA A 1 86 ? -13.276 -2.621 6.033 1.00 81.06 86 ALA A C 1
ATOM 679 O O . ALA A 1 86 ? -12.638 -2.944 7.037 1.00 81.06 86 ALA A O 1
ATOM 680 N N . LEU A 1 87 ? -13.107 -1.448 5.418 1.00 81.12 87 LEU A N 1
ATOM 681 C CA . LEU A 1 87 ? -12.159 -0.434 5.860 1.00 81.12 87 LEU A CA 1
ATOM 682 C C . LEU A 1 87 ? -12.511 0.089 7.249 1.00 81.12 87 LEU A C 1
ATOM 684 O O . LEU A 1 87 ? -11.637 0.086 8.111 1.00 81.12 87 LEU A O 1
ATOM 688 N N . TRP A 1 88 ? -13.774 0.440 7.504 1.00 81.94 88 TRP A N 1
ATOM 689 C CA . TRP A 1 88 ? -14.206 0.894 8.827 1.00 81.94 88 TRP A CA 1
ATOM 690 C C . TRP A 1 88 ? -13.985 -0.176 9.904 1.00 81.94 88 TRP A C 1
ATOM 692 O O . TRP A 1 88 ? -13.381 0.111 10.937 1.00 81.94 88 TRP A O 1
ATOM 702 N N . LYS A 1 89 ? -14.382 -1.431 9.643 1.00 82.12 89 LYS A N 1
ATOM 703 C CA . LYS A 1 89 ? -14.148 -2.558 10.568 1.00 82.12 89 LYS A CA 1
ATOM 704 C C . LYS A 1 89 ? -12.660 -2.783 10.851 1.00 82.12 89 LYS A C 1
ATOM 706 O O . LYS A 1 89 ? -12.301 -3.176 11.956 1.00 82.12 89 LYS A O 1
ATOM 711 N N . MET A 1 90 ? -11.799 -2.558 9.859 1.00 81.00 90 MET A N 1
ATOM 712 C CA . MET A 1 90 ? -10.352 -2.729 9.986 1.00 81.00 90 MET A CA 1
ATOM 713 C C . MET A 1 90 ? -9.692 -1.572 10.743 1.00 81.00 90 MET A C 1
ATOM 715 O O . MET A 1 90 ? -8.792 -1.794 11.557 1.00 81.00 90 MET A O 1
ATOM 719 N N . THR A 1 91 ? -10.048 -0.327 10.427 1.00 78.75 91 THR A N 1
ATOM 720 C CA . THR A 1 91 ? -9.318 0.842 10.924 1.00 78.75 91 THR A CA 1
ATOM 721 C C . THR A 1 91 ? -9.908 1.402 12.207 1.00 78.75 91 THR A C 1
ATOM 723 O O . THR A 1 91 ? -9.125 1.857 13.041 1.00 78.75 91 THR A O 1
ATOM 726 N N . GLY A 1 92 ? -11.233 1.340 12.376 1.00 78.06 92 GLY A N 1
ATOM 727 C CA . GLY A 1 92 ? -11.974 2.137 13.355 1.00 78.06 92 GLY A CA 1
ATOM 728 C C . GLY A 1 92 ? -11.991 3.635 13.018 1.00 78.06 92 GLY A C 1
ATOM 729 O O . GLY A 1 92 ? -12.342 4.450 13.863 1.00 78.06 92 GLY A O 1
ATOM 730 N N . GLU A 1 93 ? -11.576 4.007 11.805 1.00 74.12 93 GLU A N 1
ATOM 731 C CA . GLU A 1 93 ? -11.361 5.388 11.369 1.00 74.12 93 GLU A CA 1
ATOM 732 C C . GLU A 1 93 ? -12.140 5.664 10.082 1.00 74.12 93 GLU A C 1
ATOM 734 O O . GLU A 1 93 ? -12.170 4.831 9.172 1.00 74.12 93 GLU A O 1
ATOM 739 N N . THR A 1 94 ? -12.705 6.866 9.964 1.00 68.75 94 THR A N 1
ATOM 740 C CA . THR A 1 94 ? -13.251 7.351 8.694 1.00 68.75 94 THR A CA 1
ATOM 741 C C . THR A 1 94 ? -12.103 7.599 7.718 1.00 68.75 94 THR A C 1
ATOM 743 O O . THR A 1 94 ? -11.246 8.452 7.952 1.00 68.75 94 THR A O 1
ATOM 746 N N . LEU A 1 95 ? -12.082 6.845 6.621 1.00 69.12 95 LEU A N 1
ATOM 747 C CA . LEU A 1 95 ? -11.155 7.043 5.512 1.00 69.12 95 LEU A CA 1
ATOM 748 C C . LEU A 1 95 ? -11.876 7.826 4.415 1.00 69.12 95 LEU A C 1
ATOM 750 O O . LEU A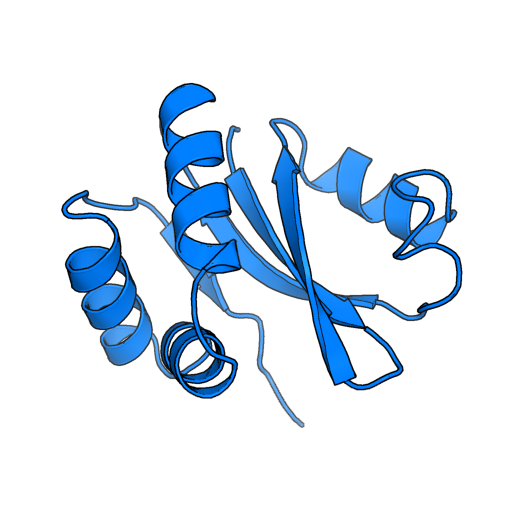 1 95 ? -12.938 7.426 3.953 1.00 69.12 95 LEU A O 1
ATOM 754 N N . TYR A 1 96 ? -11.308 8.969 4.038 1.00 61.38 96 TYR A N 1
ATOM 755 C CA . TYR A 1 96 ? -12.027 10.012 3.297 1.00 61.38 96 TYR A CA 1
ATOM 756 C C . TYR A 1 96 ? -12.241 9.685 1.825 1.00 61.38 96 TYR A C 1
ATOM 758 O O . TYR A 1 96 ? -13.145 10.231 1.202 1.00 61.38 96 TYR A O 1
ATOM 766 N N . PHE A 1 97 ? -11.412 8.811 1.260 1.00 66.00 97 PHE A N 1
ATOM 767 C CA . PHE A 1 97 ? -11.571 8.373 -0.115 1.00 66.00 97 PHE A CA 1
ATOM 768 C C . PHE A 1 97 ? -10.764 7.091 -0.318 1.00 66.00 97 PHE A C 1
ATOM 770 O O . PHE A 1 97 ? -9.538 7.085 -0.164 1.00 66.00 97 PHE A O 1
ATOM 777 N N . ALA A 1 98 ? -11.459 5.999 -0.613 1.00 68.06 98 ALA A N 1
ATOM 778 C CA . ALA A 1 98 ? -10.861 4.767 -1.093 1.00 68.06 98 ALA A CA 1
ATOM 779 C C . ALA A 1 98 ? -11.331 4.572 -2.534 1.00 68.06 98 ALA A C 1
ATOM 781 O O . ALA A 1 98 ? -12.532 4.598 -2.790 1.00 68.06 98 ALA A O 1
ATOM 782 N N . ARG A 1 99 ? -10.405 4.434 -3.484 1.00 69.38 99 ARG A N 1
ATOM 783 C CA . ARG A 1 99 ? -10.736 4.100 -4.873 1.00 69.38 99 ARG A CA 1
ATOM 784 C C . ARG A 1 99 ? -10.165 2.731 -5.189 1.00 69.38 99 ARG A C 1
ATOM 786 O O . ARG A 1 99 ? -8.948 2.561 -5.122 1.00 69.38 99 ARG A O 1
ATOM 793 N N . SER A 1 100 ? -11.044 1.788 -5.516 1.00 66.81 100 SER A N 1
ATOM 794 C CA . SER A 1 100 ? -10.680 0.522 -6.150 1.00 66.81 100 SER A CA 1
ATOM 795 C C . SER A 1 100 ? -10.728 0.714 -7.667 1.00 66.81 100 SER A C 1
ATOM 797 O O . SER A 1 100 ? -11.626 1.386 -8.175 1.00 66.81 100 SER A O 1
ATOM 799 N N . PHE A 1 101 ? -9.745 0.180 -8.388 1.00 68.62 101 PHE A N 1
ATOM 800 C CA . PHE A 1 101 ? -9.651 0.282 -9.852 1.00 68.62 101 PHE A CA 1
ATOM 801 C C . PHE A 1 101 ? -9.892 -1.064 -10.540 1.00 68.62 101 PHE A C 1
ATOM 803 O O . PHE A 1 101 ? -9.440 -1.272 -11.665 1.00 68.62 101 PHE A O 1
ATOM 810 N N . ILE A 1 102 ? -10.580 -1.997 -9.875 1.00 55.50 102 ILE A N 1
ATOM 811 C CA . ILE A 1 102 ? -10.923 -3.281 -10.490 1.00 55.50 102 ILE A CA 1
ATOM 812 C C . ILE A 1 102 ? -12.096 -3.077 -11.457 1.00 55.50 102 ILE A C 1
ATOM 814 O O . ILE A 1 102 ? -13.253 -3.294 -11.120 1.00 55.50 102 ILE A O 1
ATOM 818 N N . GLY A 1 103 ? -11.763 -2.622 -12.663 1.00 41.59 103 GLY A N 1
ATOM 819 C CA . GLY A 1 103 ? -12.510 -2.892 -13.883 1.00 41.59 103 GLY A CA 1
ATOM 820 C C . GLY A 1 103 ? -11.799 -4.033 -14.597 1.00 41.59 103 GLY A C 1
ATOM 821 O O . GLY A 1 103 ? -10.741 -3.829 -15.185 1.00 41.59 103 GLY A O 1
ATOM 822 N N . ILE A 1 104 ? -12.331 -5.241 -14.448 1.00 34.94 104 ILE A N 1
ATOM 823 C CA . ILE A 1 104 ? -12.078 -6.328 -15.391 1.00 34.94 104 ILE A CA 1
ATOM 824 C C . ILE A 1 104 ? -13.053 -6.045 -16.536 1.00 34.94 104 ILE A C 1
ATOM 826 O O . ILE A 1 104 ? -14.261 -6.157 -16.327 1.00 34.94 104 ILE A O 1
ATOM 830 N N . GLU A 1 105 ? -12.545 -5.584 -17.676 1.00 29.95 105 GLU A N 1
ATOM 831 C CA . GLU A 1 105 ? -13.156 -5.946 -18.960 1.00 29.95 105 GLU A CA 1
ATOM 832 C C . GLU A 1 105 ? -12.577 -7.296 -19.389 1.00 29.95 105 GLU A C 1
ATOM 834 O O . GLU A 1 105 ? -11.353 -7.499 -19.186 1.00 29.95 105 GLU A O 1
#

Sequence (105 aa):
MNCVYMLLCNDQSFYTGWTNDLAARLAAHDEGTASKYTRSK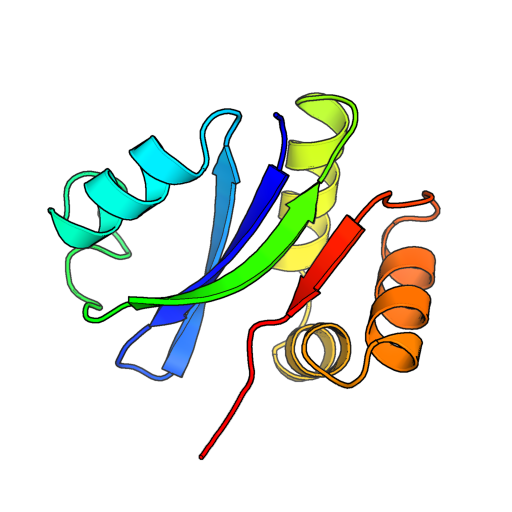RPLQCILVIYCNSATQARSVEAKIKRLQRKDKERILGDTDQMATALWKMTGETLYFARSFIGIE

Foldseek 3Di:
DWKKWWKQFQVRDIDIDIDPDPVVLLVCLVVLNNDPVSSVGDPIDTFKIFDDPDPVLRVVLSVLLVPDDPVLVVQCLDDPVSVQVSSCVRRVDDTPDMDGPPDDD

pLDDT: mean 86.27, std 12.63, range [29.95, 97.06]

Secondary structure (DSSP, 8-state):
--EEEEEEETTS-EEEEEES-HHHHHHHHHTT-S-HHHHTS-SEEEEEEEE-SSHHHHHHHHHHHHHS-HHHHHHHHS-HHHHHHHHHHHHSS--S-EEE-----